Protein AF-A0A3L6E7X1-F1 (afdb_monomer)

Sequence (113 aa):
MSNLGKRKRYMTDEDVADFNGMKEAISDVATAVHESIHAEAAPGIYNVVINYHKFSREALMYALNHMMEHKATSLVFLDMTPDDRDLWLKTFLAKHYHILFDLSCLSFILFKN

Mean predicted aligned error: 15.44 Å

Organism: Zea mays (NCBI:txid4577)

Solvent-accessible surface area (backbone atoms only — not comparable to full-atom values): 6747 Å² total; per-residue (Å²): 135,82,80,81,72,83,72,80,76,76,77,48,75,66,57,50,50,53,52,49,53,51,50,50,54,51,50,51,50,52,48,52,51,56,46,59,73,65,70,64,71,65,85,62,52,66,64,63,51,70,67,48,82,91,54,57,71,67,60,40,50,53,55,48,52,52,31,63,77,35,55,71,58,36,50,54,51,71,73,42,54,76,66,54,43,50,52,46,50,52,55,51,40,59,68,58,43,57,55,44,59,53,49,51,50,50,51,59,58,63,73,73,113

Secondary structure (DSSP, 8-state):
------------HHHHHHHHHHHHHHHHHHHHHHHHHHH---TTHHHHHHT-TTS-HHHHHHHHHHHHH-HHHHHHHHHS-HHHHHHHHHHHHHHHHHHHHHHHHHHHHHT--

pLDDT: mean 74.99, std 15.64, range [36.91, 93.69]

Radius of gyration: 26.47 Å; Cα contacts (8 Å, |Δi|>4): 32; chains: 1; bounding box: 72×45×63 Å

Structure (mmCIF, N/CA/C/O backbone):
data_AF-A0A3L6E7X1-F1
#
_entry.id   AF-A0A3L6E7X1-F1
#
loop_
_atom_site.group_PDB
_atom_site.id
_atom_site.type_symbol
_atom_site.label_atom_id
_atom_site.label_alt_id
_atom_site.label_comp_id
_atom_site.label_asym_id
_atom_site.label_entity_id
_atom_site.label_seq_id
_atom_site.pdbx_PDB_ins_code
_atom_site.Cartn_x
_atom_site.Cartn_y
_atom_site.Cartn_z
_atom_site.occupancy
_atom_site.B_iso_or_equiv
_atom_site.auth_seq_id
_atom_site.auth_comp_id
_atom_site.auth_asym_id
_atom_site.auth_atom_id
_atom_site.pdbx_PDB_model_num
ATOM 1 N N . MET A 1 1 ? 56.336 -25.858 -20.401 1.00 36.91 1 MET A N 1
ATOM 2 C CA . MET A 1 1 ? 56.340 -24.451 -19.939 1.00 36.91 1 MET A CA 1
ATOM 3 C C . MET A 1 1 ? 55.577 -23.609 -20.953 1.00 36.91 1 MET A C 1
ATOM 5 O O . MET A 1 1 ? 56.147 -23.230 -21.966 1.00 36.91 1 MET A O 1
ATOM 9 N N . SER A 1 2 ? 54.276 -23.387 -20.756 1.00 53.31 2 SER A N 1
ATOM 10 C CA . SER A 1 2 ? 53.493 -22.504 -21.630 1.00 53.31 2 SER A CA 1
ATOM 11 C C . SER A 1 2 ? 53.723 -21.057 -21.203 1.00 53.31 2 SER A C 1
ATOM 13 O O . SER A 1 2 ? 53.301 -20.652 -20.121 1.00 53.31 2 SER A O 1
ATOM 15 N N . ASN A 1 3 ? 54.423 -20.294 -22.041 1.00 52.44 3 ASN A N 1
ATOM 16 C CA . ASN A 1 3 ? 54.568 -18.851 -21.892 1.00 52.44 3 ASN A CA 1
ATOM 17 C C . ASN A 1 3 ? 53.170 -18.215 -21.907 1.00 52.44 3 ASN A C 1
ATOM 19 O O . ASN A 1 3 ? 52.567 -18.074 -22.971 1.00 52.44 3 ASN A O 1
ATOM 23 N N . LEU A 1 4 ? 52.648 -17.817 -20.743 1.00 60.16 4 LEU A N 1
ATOM 24 C CA . LEU A 1 4 ? 51.510 -16.902 -20.673 1.00 60.16 4 LEU A CA 1
ATOM 25 C C . LEU A 1 4 ? 52.047 -15.506 -21.005 1.00 60.16 4 LEU A C 1
ATOM 27 O O . LEU A 1 4 ? 52.294 -14.674 -20.132 1.00 60.16 4 LEU A O 1
ATOM 31 N N . GLY A 1 5 ? 52.324 -15.284 -22.292 1.00 50.75 5 GLY A N 1
ATOM 32 C CA . GLY A 1 5 ? 52.687 -13.977 -22.807 1.00 50.75 5 GLY A CA 1
ATOM 33 C C . GLY A 1 5 ? 51.583 -13.003 -22.427 1.00 50.75 5 GLY A C 1
ATOM 34 O O . GLY A 1 5 ? 50.477 -13.075 -22.963 1.00 50.75 5 GLY A O 1
ATOM 35 N N . LYS A 1 6 ? 51.870 -12.104 -21.480 1.00 61.75 6 LYS A N 1
ATOM 36 C CA . LYS A 1 6 ? 51.031 -10.944 -21.181 1.00 61.75 6 LYS A CA 1
ATOM 37 C C . LYS A 1 6 ? 51.063 -10.041 -22.412 1.00 61.75 6 LYS A C 1
ATOM 39 O O . LYS A 1 6 ? 51.833 -9.087 -22.479 1.00 61.75 6 LYS A O 1
ATOM 44 N N . ARG A 1 7 ? 50.277 -10.384 -23.434 1.00 63.66 7 ARG A N 1
ATOM 45 C CA . ARG A 1 7 ? 50.060 -9.528 -24.596 1.00 63.66 7 ARG A CA 1
ATOM 46 C C . ARG A 1 7 ? 49.376 -8.277 -24.064 1.00 63.66 7 ARG A C 1
ATOM 48 O O . ARG A 1 7 ? 48.230 -8.344 -23.627 1.00 63.66 7 ARG A O 1
ATOM 55 N N . LYS A 1 8 ? 50.105 -7.160 -24.054 1.00 60.34 8 LYS A N 1
ATOM 56 C CA . LYS A 1 8 ? 49.563 -5.833 -23.766 1.00 60.34 8 LYS A CA 1
ATOM 57 C C . LYS A 1 8 ? 48.484 -5.577 -24.820 1.00 60.34 8 LYS A C 1
ATOM 59 O O . LYS A 1 8 ? 48.809 -5.294 -25.969 1.00 60.34 8 LYS A O 1
ATOM 64 N N . ARG A 1 9 ? 47.214 -5.808 -24.476 1.00 63.31 9 ARG A N 1
ATOM 65 C CA . ARG A 1 9 ? 46.089 -5.361 -25.300 1.00 63.31 9 ARG A CA 1
ATOM 66 C C . ARG A 1 9 ? 46.091 -3.847 -25.156 1.00 63.31 9 ARG A C 1
ATOM 68 O O . ARG A 1 9 ? 45.828 -3.340 -24.071 1.00 63.31 9 ARG A O 1
ATOM 75 N N . TYR A 1 10 ? 46.556 -3.158 -26.188 1.00 62.81 10 TYR A N 1
ATOM 76 C CA . TYR A 1 10 ? 46.436 -1.712 -26.259 1.00 62.81 10 TYR A CA 1
ATOM 77 C C . TYR A 1 10 ? 44.957 -1.457 -26.546 1.00 62.81 10 TYR A C 1
ATOM 79 O O . TYR A 1 10 ? 44.474 -1.923 -27.574 1.00 62.81 10 TYR A O 1
ATOM 87 N N . MET A 1 11 ? 44.230 -0.864 -25.598 1.00 62.25 11 MET A N 1
ATOM 88 C CA . MET A 1 11 ? 42.921 -0.303 -25.924 1.00 62.25 11 MET A CA 1
ATOM 89 C C . MET A 1 11 ? 43.176 0.869 -26.860 1.00 62.25 11 MET A C 1
ATOM 91 O O . MET A 1 11 ? 44.045 1.696 -26.581 1.00 62.25 11 MET A O 1
ATOM 95 N N . THR A 1 12 ? 42.499 0.859 -27.997 1.00 75.62 12 THR A N 1
ATOM 96 C CA . THR A 1 12 ? 42.500 1.981 -28.931 1.00 75.62 12 THR A CA 1
ATOM 97 C C . THR A 1 12 ? 41.628 3.106 -28.376 1.00 75.62 12 THR A C 1
ATOM 99 O O . THR A 1 12 ? 40.812 2.871 -27.483 1.00 75.62 12 THR A O 1
ATOM 102 N N . ASP A 1 13 ? 41.818 4.335 -28.851 1.00 76.31 13 ASP A N 1
ATOM 103 C CA . ASP A 1 13 ? 41.022 5.475 -28.379 1.00 76.31 13 ASP A CA 1
ATOM 104 C C . ASP A 1 13 ? 39.529 5.272 -28.701 1.00 76.31 13 ASP A C 1
ATOM 106 O O . ASP A 1 13 ? 38.664 5.693 -27.932 1.00 76.31 13 ASP A O 1
ATOM 110 N N . GLU A 1 14 ? 39.227 4.532 -29.773 1.00 75.75 14 GLU A N 1
ATOM 111 C CA . GLU A 1 14 ? 37.886 4.056 -30.111 1.00 75.75 14 GLU A CA 1
ATOM 112 C C . GLU A 1 14 ? 37.327 3.091 -29.050 1.00 75.75 14 GLU A C 1
ATOM 114 O O . GLU A 1 14 ? 36.210 3.290 -28.576 1.00 75.75 14 GLU A O 1
ATOM 119 N N . ASP A 1 15 ? 38.116 2.107 -28.592 1.00 75.25 15 ASP A N 1
ATOM 120 C CA . ASP A 1 15 ? 37.697 1.183 -27.522 1.00 75.25 15 ASP A CA 1
ATOM 121 C C . ASP A 1 15 ? 37.408 1.929 -26.204 1.00 75.25 15 ASP A C 1
ATOM 123 O O . ASP A 1 15 ? 36.532 1.537 -25.427 1.00 75.25 15 ASP A O 1
ATOM 127 N N . VAL A 1 16 ? 38.156 3.005 -25.930 1.00 78.19 16 VAL A N 1
ATOM 128 C CA . VAL A 1 16 ? 37.956 3.859 -24.749 1.00 78.19 16 VAL A CA 1
ATOM 129 C C . VAL A 1 16 ? 36.679 4.687 -24.889 1.00 78.19 16 VAL A C 1
ATOM 131 O O . VAL A 1 16 ? 35.929 4.807 -23.917 1.00 78.19 16 VAL A O 1
ATOM 134 N N . ALA A 1 17 ? 36.407 5.230 -26.078 1.00 79.31 17 ALA A N 1
ATOM 135 C CA . ALA A 1 17 ? 35.191 5.986 -26.360 1.00 79.31 17 ALA A CA 1
ATOM 136 C C . ALA A 1 17 ? 33.934 5.111 -26.234 1.00 79.31 17 ALA A C 1
ATOM 138 O O . ALA A 1 17 ? 32.977 5.515 -25.571 1.00 79.31 17 ALA A O 1
ATOM 139 N N . ASP A 1 18 ? 33.968 3.891 -26.773 1.00 78.25 18 ASP A N 1
ATOM 140 C CA . ASP A 1 18 ? 32.870 2.924 -26.677 1.00 78.25 18 ASP A CA 1
ATOM 141 C C . ASP A 1 18 ? 32.618 2.499 -25.226 1.00 78.25 18 ASP A C 1
ATOM 143 O O . ASP A 1 18 ? 31.475 2.465 -24.756 1.00 78.25 18 ASP A O 1
ATOM 147 N N . PHE A 1 19 ? 33.687 2.226 -24.471 1.00 81.38 19 PHE A N 1
ATOM 148 C CA . PHE A 1 19 ? 33.572 1.874 -23.058 1.00 81.38 19 PHE A CA 1
ATOM 149 C C . PHE A 1 19 ? 33.008 3.028 -22.223 1.00 81.38 19 PHE A C 1
ATOM 151 O O . PHE A 1 19 ? 32.196 2.804 -21.321 1.00 81.38 19 PHE A O 1
ATOM 158 N N . ASN A 1 20 ? 33.400 4.266 -22.531 1.00 82.31 20 ASN A N 1
ATOM 159 C CA . ASN A 1 20 ? 32.873 5.437 -21.846 1.00 82.31 20 ASN A CA 1
ATOM 160 C C . ASN A 1 20 ? 31.402 5.683 -22.210 1.00 82.31 20 ASN A C 1
ATOM 162 O O . ASN A 1 20 ? 30.597 5.905 -21.314 1.00 82.31 20 ASN A O 1
ATOM 166 N N . GLY A 1 21 ? 31.021 5.538 -23.483 1.00 85.12 21 GLY A N 1
ATOM 167 C CA . GLY A 1 21 ? 29.622 5.612 -23.916 1.00 85.12 21 GLY A CA 1
ATOM 168 C C . GLY A 1 21 ? 28.734 4.566 -23.234 1.00 85.12 21 GLY A C 1
ATOM 169 O O . GLY A 1 21 ? 27.640 4.884 -22.772 1.00 85.12 21 GLY A O 1
ATOM 170 N N . MET A 1 22 ? 29.229 3.334 -23.076 1.00 86.56 22 MET A N 1
ATOM 171 C CA . MET A 1 22 ? 28.530 2.287 -22.324 1.00 86.56 22 MET A CA 1
ATOM 172 C C . MET A 1 22 ? 28.398 2.632 -20.835 1.00 86.56 22 MET A C 1
ATOM 174 O O . MET A 1 22 ? 27.353 2.382 -20.235 1.00 86.56 22 MET A O 1
ATOM 178 N N . LYS A 1 23 ? 29.443 3.201 -20.226 1.00 86.81 23 LYS A N 1
ATOM 179 C CA . LYS A 1 23 ? 29.418 3.623 -18.822 1.00 86.81 23 LYS A CA 1
ATOM 180 C C . LYS A 1 23 ? 28.382 4.724 -18.583 1.00 86.81 23 LYS A C 1
ATOM 182 O O . LYS A 1 23 ? 27.634 4.620 -17.614 1.00 86.81 23 LYS A O 1
ATOM 187 N N . GLU A 1 24 ? 28.318 5.724 -19.461 1.00 89.31 24 GLU A N 1
ATOM 188 C CA . GLU A 1 24 ? 27.300 6.779 -19.386 1.00 89.31 24 GLU A CA 1
ATOM 189 C C . GLU A 1 24 ? 25.8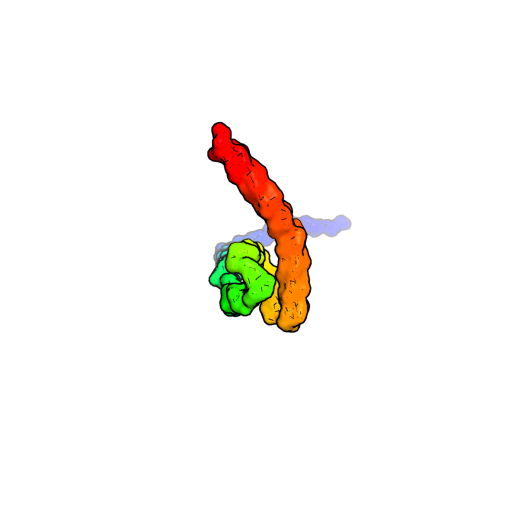93 6.189 -19.548 1.00 89.31 24 GLU A C 1
ATOM 191 O O . GLU A 1 24 ? 25.040 6.413 -18.698 1.00 89.31 24 GLU A O 1
ATOM 196 N N . ALA A 1 25 ? 25.677 5.305 -20.530 1.00 86.75 25 ALA A N 1
ATOM 197 C CA . ALA A 1 25 ? 24.382 4.646 -20.716 1.00 86.75 25 ALA A CA 1
ATOM 198 C C . ALA A 1 25 ? 23.937 3.827 -19.486 1.00 86.75 25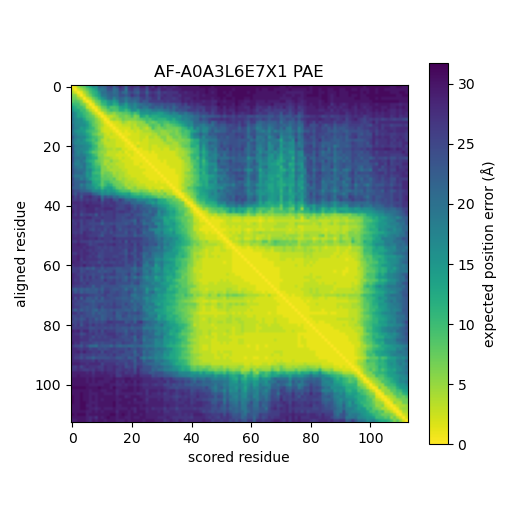 ALA A C 1
ATOM 200 O O . ALA A 1 25 ? 22.765 3.842 -19.114 1.00 86.75 25 ALA A O 1
ATOM 201 N N . ILE A 1 26 ? 24.860 3.120 -18.822 1.00 86.31 26 ILE A N 1
ATOM 202 C CA . ILE A 1 26 ? 24.561 2.386 -17.580 1.00 86.31 26 ILE A CA 1
ATOM 203 C C . ILE A 1 26 ? 24.254 3.354 -16.429 1.00 86.31 26 ILE A C 1
ATOM 205 O O . ILE A 1 26 ? 23.363 3.075 -15.626 1.00 86.31 26 ILE A O 1
ATOM 209 N N . SER A 1 27 ? 24.964 4.481 -16.343 1.00 88.69 27 SER A N 1
ATOM 210 C CA . SER A 1 27 ? 24.715 5.530 -15.347 1.00 88.69 27 SER A CA 1
ATOM 211 C C . SER A 1 27 ? 23.335 6.167 -15.530 1.00 88.69 27 SER A C 1
ATOM 213 O O . SER A 1 27 ? 22.595 6.329 -14.557 1.00 88.69 27 SER A O 1
ATOM 215 N N . ASP A 1 28 ? 22.946 6.444 -16.773 1.00 89.00 28 ASP A N 1
ATOM 216 C CA . ASP A 1 28 ? 21.631 6.981 -17.121 1.00 89.00 28 ASP A CA 1
ATOM 217 C C . ASP A 1 28 ? 20.520 5.984 -16.786 1.00 89.00 28 ASP A C 1
ATOM 219 O O . ASP A 1 28 ? 19.511 6.358 -16.195 1.00 89.00 28 ASP A O 1
ATOM 223 N N . VAL A 1 29 ? 20.721 4.693 -17.071 1.00 84.50 29 VAL A N 1
ATOM 224 C CA . VAL A 1 29 ? 19.773 3.638 -16.681 1.00 84.50 29 VAL A CA 1
ATOM 225 C C . VAL A 1 29 ? 19.676 3.513 -15.161 1.00 84.50 29 VAL A C 1
ATOM 227 O O . VAL A 1 29 ? 18.573 3.402 -14.634 1.00 84.50 29 VAL A O 1
ATOM 230 N N . ALA A 1 30 ? 20.793 3.551 -14.431 1.00 80.12 30 ALA A N 1
ATOM 231 C CA . ALA A 1 30 ? 20.780 3.503 -12.969 1.00 80.12 30 ALA A CA 1
ATOM 232 C C . ALA A 1 30 ? 20.045 4.713 -12.369 1.00 80.12 30 ALA A C 1
ATOM 234 O O . ALA A 1 30 ? 19.268 4.556 -11.425 1.00 80.12 30 ALA A O 1
ATOM 235 N N . THR A 1 31 ? 20.243 5.895 -12.956 1.00 77.56 31 THR A N 1
ATOM 236 C CA . THR A 1 31 ? 19.553 7.133 -12.578 1.00 77.56 31 THR A CA 1
ATOM 237 C C . THR A 1 31 ? 18.061 7.034 -12.883 1.00 77.56 31 THR A C 1
ATOM 239 O O . THR A 1 31 ? 17.251 7.234 -11.986 1.00 77.56 31 THR A O 1
ATOM 242 N N . ALA A 1 32 ? 17.683 6.607 -14.089 1.00 70.88 32 ALA A N 1
ATOM 243 C CA . ALA A 1 32 ? 16.290 6.423 -14.488 1.00 70.88 32 ALA A CA 1
ATOM 244 C C . ALA A 1 32 ? 15.568 5.360 -13.641 1.00 70.88 32 ALA A C 1
ATOM 246 O O . ALA A 1 32 ? 14.413 5.545 -13.263 1.00 70.88 32 ALA A O 1
ATOM 247 N N . VAL A 1 33 ? 16.240 4.259 -13.283 1.00 74.69 33 VAL A N 1
ATOM 248 C CA . VAL A 1 33 ? 15.698 3.254 -12.356 1.00 74.69 33 VAL A CA 1
ATOM 249 C C . VAL A 1 33 ? 15.505 3.867 -10.971 1.00 74.69 33 VAL A C 1
ATOM 251 O O . VAL A 1 33 ? 14.428 3.731 -10.393 1.00 74.69 33 VAL A O 1
ATOM 254 N N . HIS A 1 34 ? 16.499 4.586 -10.450 1.00 70.25 34 HIS A N 1
ATOM 255 C CA . HIS A 1 34 ? 16.394 5.260 -9.157 1.00 70.25 34 HIS A CA 1
ATOM 256 C C . HIS A 1 34 ? 15.26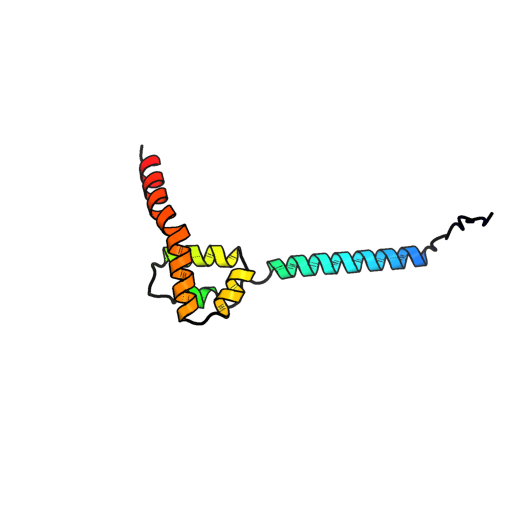1 6.303 -9.131 1.00 70.25 34 HIS A C 1
ATOM 258 O O . HIS A 1 34 ? 14.480 6.353 -8.179 1.00 70.25 34 HIS A O 1
ATOM 264 N N . GLU A 1 35 ? 15.111 7.089 -10.195 1.00 61.28 35 GLU A N 1
ATOM 265 C CA . GLU A 1 35 ? 14.022 8.053 -10.364 1.00 61.28 35 GLU A CA 1
ATOM 266 C C . GLU A 1 35 ? 12.659 7.364 -10.499 1.00 61.28 35 GLU A C 1
ATOM 268 O O . GLU A 1 35 ? 11.698 7.797 -9.866 1.00 61.28 35 GLU A O 1
ATOM 273 N N . SER A 1 36 ? 12.566 6.241 -11.221 1.00 59.03 36 SER A N 1
ATOM 274 C CA . SER A 1 36 ? 11.322 5.462 -11.344 1.00 59.03 36 SER A CA 1
ATOM 275 C C . SER A 1 36 ? 10.853 4.880 -10.006 1.00 59.03 36 SER A C 1
ATOM 277 O O . SER A 1 36 ? 9.655 4.841 -9.724 1.00 59.03 36 SER A O 1
ATOM 279 N N . ILE A 1 37 ? 11.791 4.514 -9.123 1.00 58.34 37 ILE A N 1
ATOM 280 C CA . ILE A 1 37 ? 11.486 4.090 -7.752 1.00 58.34 37 ILE A CA 1
ATOM 281 C C . ILE A 1 37 ? 10.917 5.265 -6.945 1.00 58.34 37 ILE A C 1
ATOM 283 O O . ILE A 1 37 ? 10.091 5.044 -6.061 1.00 58.34 37 ILE A O 1
ATOM 287 N N . HIS A 1 38 ? 11.275 6.513 -7.261 1.00 55.47 38 HIS A N 1
ATOM 288 C CA . HIS A 1 38 ? 10.794 7.713 -6.571 1.00 55.47 38 HIS A CA 1
ATOM 289 C C . HIS A 1 38 ? 9.491 8.290 -7.160 1.00 55.47 38 HIS A C 1
ATOM 291 O O . HIS A 1 38 ? 8.663 8.782 -6.394 1.00 55.47 38 HIS A O 1
ATOM 297 N N . ALA A 1 39 ? 9.246 8.154 -8.466 1.00 52.31 39 ALA A N 1
ATOM 298 C CA . ALA A 1 39 ? 8.339 9.042 -9.201 1.00 52.31 39 ALA A CA 1
ATOM 299 C C . ALA A 1 39 ? 6.823 8.851 -9.005 1.00 52.31 39 ALA A C 1
ATOM 301 O O . ALA A 1 39 ? 6.103 9.836 -9.121 1.00 52.31 39 ALA A O 1
ATOM 302 N N . GLU A 1 40 ? 6.297 7.676 -8.652 1.00 55.25 40 GLU A N 1
ATOM 303 C CA . GLU A 1 40 ? 4.845 7.559 -8.420 1.00 55.25 40 GLU A CA 1
ATOM 304 C C . GLU A 1 40 ? 4.526 6.932 -7.064 1.00 55.25 40 GLU A C 1
ATOM 306 O O . GLU A 1 40 ? 4.943 5.817 -6.745 1.00 55.25 40 GLU A O 1
ATOM 311 N N . ALA A 1 41 ? 3.801 7.680 -6.230 1.00 60.12 41 ALA A N 1
ATOM 312 C CA . ALA A 1 41 ? 2.912 7.076 -5.248 1.00 60.12 41 ALA A CA 1
ATOM 313 C C . ALA A 1 41 ? 1.859 6.278 -6.028 1.00 60.12 41 ALA A C 1
ATOM 315 O O . ALA A 1 41 ? 1.368 6.779 -7.037 1.00 60.12 41 ALA A O 1
ATOM 316 N N . ALA A 1 42 ? 1.527 5.060 -5.586 1.00 65.31 42 ALA A N 1
ATOM 317 C CA . ALA A 1 42 ? 0.586 4.195 -6.294 1.00 65.31 42 ALA A CA 1
ATOM 318 C C . ALA A 1 42 ? -0.716 4.967 -6.621 1.00 65.31 42 ALA A C 1
ATOM 320 O O . ALA A 1 42 ? -1.430 5.367 -5.688 1.00 65.31 42 ALA A O 1
ATOM 321 N N . PRO A 1 43 ? -1.016 5.235 -7.908 1.00 67.62 43 PRO A N 1
ATOM 322 C CA . PRO A 1 43 ? -2.155 6.058 -8.288 1.00 67.62 43 PRO A CA 1
ATOM 323 C C . PRO A 1 43 ? -3.446 5.509 -7.671 1.00 67.62 43 PRO A C 1
ATOM 325 O O . PRO A 1 43 ? -3.740 4.321 -7.764 1.00 67.62 43 PRO A O 1
ATOM 328 N N . GLY A 1 44 ? -4.214 6.366 -6.996 1.00 77.00 44 GLY A N 1
ATOM 329 C CA . GLY A 1 44 ? -5.488 5.982 -6.376 1.00 77.00 44 GLY A CA 1
ATOM 3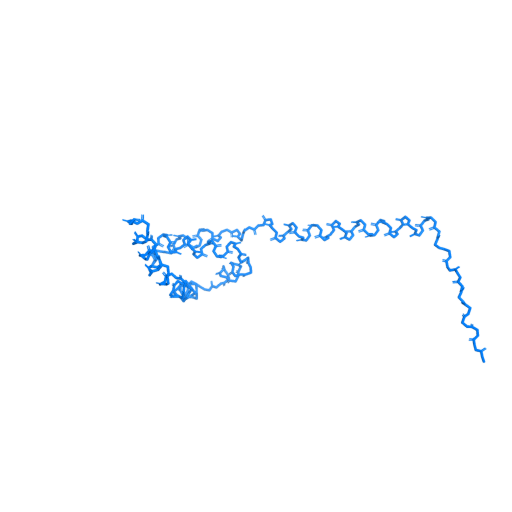30 C C . GLY A 1 44 ? -5.412 5.456 -4.937 1.00 77.00 44 GLY A C 1
ATOM 331 O O . GLY A 1 44 ? -6.466 5.347 -4.307 1.00 77.00 44 GLY A O 1
ATOM 332 N N . ILE A 1 45 ? -4.220 5.230 -4.359 1.00 84.06 45 ILE A N 1
ATOM 333 C CA . ILE A 1 45 ? -4.092 4.754 -2.965 1.00 84.06 45 ILE A CA 1
ATOM 334 C C . ILE A 1 45 ? -4.774 5.685 -1.957 1.00 84.06 45 ILE A C 1
ATOM 336 O O . ILE A 1 45 ? -5.453 5.220 -1.044 1.00 84.06 45 ILE A O 1
ATOM 340 N N . TYR A 1 46 ? -4.681 7.002 -2.169 1.00 85.50 46 TYR A N 1
ATOM 341 C CA . TYR A 1 46 ? -5.341 8.002 -1.327 1.00 85.50 46 TYR A CA 1
ATOM 342 C C . TYR A 1 46 ? -6.854 7.770 -1.245 1.00 85.50 46 TYR A C 1
ATOM 344 O O . TYR A 1 46 ? -7.398 7.636 -0.150 1.00 85.50 46 TYR A O 1
ATOM 352 N N . ASN A 1 47 ? -7.526 7.672 -2.398 1.00 85.19 47 ASN A N 1
ATOM 353 C CA . ASN A 1 47 ? -8.976 7.487 -2.456 1.00 85.19 47 ASN A CA 1
ATOM 354 C C . ASN A 1 47 ? -9.396 6.139 -1.869 1.00 85.19 47 ASN A C 1
ATOM 356 O O . ASN A 1 47 ? -10.426 6.062 -1.205 1.00 85.19 47 ASN A O 1
ATOM 360 N N . VAL A 1 48 ? -8.617 5.078 -2.096 1.00 85.56 48 VAL A N 1
ATOM 361 C CA . VAL A 1 48 ? -8.937 3.761 -1.535 1.00 85.56 48 VAL A CA 1
ATOM 362 C C . VAL A 1 48 ? -8.860 3.795 -0.013 1.00 85.56 48 VAL A C 1
ATOM 364 O O . VAL A 1 48 ? -9.774 3.299 0.632 1.00 85.56 48 VAL A O 1
ATOM 367 N N . VAL A 1 49 ? -7.826 4.410 0.565 1.00 85.19 49 VAL A N 1
ATOM 368 C CA . VAL A 1 49 ? -7.622 4.437 2.021 1.00 85.19 49 VAL A CA 1
ATOM 369 C C . VAL A 1 49 ? -8.590 5.398 2.717 1.00 85.19 49 VAL A C 1
ATOM 371 O O . VAL A 1 49 ? -9.192 5.028 3.722 1.00 85.19 49 VAL A O 1
ATOM 374 N N . ILE A 1 50 ? -8.793 6.613 2.196 1.00 84.69 50 ILE A N 1
ATOM 375 C CA . ILE A 1 50 ? -9.591 7.644 2.883 1.00 84.69 50 ILE A CA 1
ATOM 376 C C . ILE A 1 50 ? -11.096 7.337 2.920 1.00 84.69 50 ILE A C 1
ATOM 378 O O . ILE A 1 50 ? -11.799 7.826 3.801 1.00 84.69 50 ILE A O 1
ATOM 382 N N . ASN A 1 51 ? -11.590 6.512 1.993 1.00 84.88 51 ASN A N 1
ATOM 383 C CA . ASN A 1 51 ? -13.002 6.132 1.912 1.00 84.88 51 ASN A CA 1
ATOM 384 C C . ASN A 1 51 ? -13.390 4.991 2.878 1.00 84.88 51 ASN A C 1
ATOM 386 O O . ASN A 1 51 ? -14.546 4.568 2.904 1.00 84.88 51 ASN A O 1
ATOM 390 N N . TYR A 1 52 ? -12.464 4.488 3.705 1.00 83.75 52 TYR A N 1
ATOM 391 C CA . TYR A 1 52 ? -12.788 3.500 4.739 1.00 83.75 52 TYR A CA 1
ATOM 392 C C . TYR A 1 52 ? -13.462 4.151 5.954 1.00 83.75 52 TYR A C 1
ATOM 394 O O . TYR A 1 52 ? -12.816 4.538 6.919 1.00 83.75 52 TYR A O 1
ATOM 402 N N . HIS A 1 53 ? -14.794 4.179 5.976 1.00 80.19 53 HIS A N 1
ATOM 403 C CA . HIS A 1 53 ? -15.576 4.775 7.075 1.00 80.19 53 HIS A CA 1
ATOM 404 C C . HIS A 1 53 ? -15.489 4.045 8.430 1.00 80.19 53 HIS A C 1
ATOM 406 O O . HIS A 1 53 ? -16.035 4.519 9.423 1.00 80.19 53 HIS A O 1
ATOM 412 N N . LYS A 1 54 ? -14.834 2.880 8.487 1.00 82.00 54 LYS A N 1
ATOM 413 C CA . LYS A 1 54 ? -14.714 2.055 9.701 1.00 82.00 54 LYS A CA 1
ATOM 414 C C . LYS A 1 54 ? -13.632 2.542 10.676 1.00 82.00 54 LYS A C 1
ATOM 416 O O . LYS A 1 54 ? -13.564 2.035 11.792 1.00 82.00 54 LYS A O 1
ATOM 421 N N . PHE A 1 55 ? -12.796 3.497 10.268 1.00 83.81 55 PHE A N 1
ATOM 422 C CA . PHE A 1 55 ? -11.693 4.030 11.069 1.00 83.81 55 PHE A CA 1
ATOM 423 C C . PHE A 1 55 ? -11.733 5.557 11.124 1.00 83.81 55 PHE A C 1
ATOM 425 O O . PHE A 1 55 ? -12.330 6.204 10.264 1.00 83.81 55 PHE A O 1
ATOM 432 N N . SER A 1 56 ? -11.079 6.141 12.133 1.00 86.81 56 SER A N 1
ATOM 433 C CA . SER A 1 56 ? -10.907 7.593 12.206 1.00 86.81 56 SER A CA 1
ATOM 434 C C . SER A 1 56 ? -10.013 8.098 11.075 1.00 86.81 56 SER A C 1
ATOM 436 O O . SER A 1 56 ? -9.139 7.386 10.570 1.00 86.81 56 SER A O 1
ATOM 438 N N . ARG A 1 57 ? -10.198 9.364 10.692 1.00 85.12 57 ARG A N 1
ATOM 439 C CA . ARG A 1 57 ? -9.428 9.981 9.608 1.00 85.12 57 ARG A CA 1
ATOM 440 C C . ARG A 1 57 ? -7.933 10.027 9.931 1.00 85.12 57 ARG A C 1
ATOM 442 O O . ARG A 1 57 ? -7.113 9.842 9.039 1.00 85.12 57 ARG A O 1
ATOM 449 N N . GLU A 1 58 ? -7.579 10.231 11.195 1.00 85.12 58 GLU A N 1
ATOM 450 C CA . GLU A 1 58 ? -6.204 10.252 11.696 1.00 85.12 58 GLU A CA 1
ATOM 451 C C . GLU A 1 58 ? -5.526 8.887 11.542 1.00 85.12 58 GLU A C 1
ATOM 453 O O . GLU A 1 58 ? -4.388 8.810 11.079 1.00 85.12 58 GLU A O 1
ATOM 458 N N . ALA A 1 59 ? -6.231 7.804 11.877 1.00 86.06 59 ALA A N 1
ATOM 459 C CA . ALA A 1 59 ? -5.717 6.447 11.726 1.00 86.06 59 ALA A CA 1
ATOM 460 C C . ALA A 1 59 ? -5.498 6.095 10.245 1.00 86.06 59 ALA A C 1
ATOM 462 O O . ALA A 1 59 ? -4.458 5.548 9.875 1.00 86.06 59 ALA A O 1
ATOM 463 N N . LEU A 1 60 ? -6.435 6.484 9.376 1.00 90.00 60 LEU A N 1
ATOM 464 C CA . LEU A 1 60 ? -6.306 6.297 7.929 1.00 90.00 60 LEU A CA 1
ATOM 465 C C . LEU A 1 60 ? -5.133 7.091 7.344 1.00 90.00 60 LEU A C 1
ATOM 467 O O . LEU A 1 60 ? -4.396 6.557 6.519 1.00 90.00 60 LEU A O 1
ATOM 471 N N . MET A 1 61 ? -4.915 8.332 7.790 1.00 88.75 61 MET A N 1
ATOM 472 C CA . MET A 1 61 ? -3.761 9.133 7.361 1.00 88.75 61 MET A CA 1
ATOM 473 C C . MET A 1 61 ? -2.433 8.516 7.804 1.00 88.75 61 MET A C 1
ATOM 475 O O . MET A 1 61 ? -1.472 8.528 7.039 1.00 88.75 61 MET A O 1
ATOM 479 N N . TYR A 1 62 ? -2.380 7.929 9.001 1.00 87.50 62 TYR A N 1
ATOM 480 C CA . TYR A 1 62 ? -1.190 7.225 9.473 1.00 87.50 62 TYR A CA 1
ATOM 481 C C . TYR A 1 62 ? -0.869 5.994 8.608 1.00 87.50 62 TYR A C 1
ATOM 483 O O . TYR A 1 62 ? 0.267 5.815 8.169 1.00 87.50 62 TYR A O 1
ATOM 491 N N . ALA A 1 63 ? -1.881 5.179 8.294 1.00 89.94 63 ALA A N 1
ATOM 492 C CA . ALA A 1 63 ? -1.728 4.043 7.385 1.00 89.94 63 ALA A CA 1
ATOM 493 C C . ALA A 1 63 ? -1.335 4.480 5.964 1.00 89.94 63 ALA A C 1
ATOM 495 O O . ALA A 1 63 ? -0.490 3.846 5.332 1.00 89.94 63 ALA A O 1
ATOM 496 N N . LEU A 1 64 ? -1.908 5.583 5.475 1.00 89.06 64 LEU A N 1
ATOM 497 C CA . LEU A 1 64 ? -1.566 6.158 4.179 1.00 89.06 64 LEU A CA 1
ATOM 498 C C . LEU A 1 64 ? -0.101 6.610 4.123 1.00 89.06 64 LEU A C 1
ATOM 500 O O . LEU A 1 64 ? 0.580 6.291 3.153 1.00 89.06 64 LEU A O 1
ATOM 504 N N . ASN A 1 65 ? 0.392 7.305 5.152 1.00 87.00 65 ASN A N 1
ATOM 505 C CA . ASN A 1 65 ? 1.790 7.737 5.216 1.00 87.00 65 ASN A CA 1
ATOM 506 C C . ASN A 1 65 ? 2.745 6.536 5.154 1.00 87.00 65 ASN A C 1
ATOM 508 O O . ASN A 1 65 ? 3.669 6.520 4.346 1.00 87.00 65 ASN A O 1
ATOM 512 N N . HIS A 1 66 ? 2.450 5.479 5.919 1.00 87.62 66 HIS A N 1
ATOM 513 C CA . HIS A 1 66 ? 3.205 4.228 5.852 1.00 87.62 66 HIS A CA 1
ATOM 514 C C . HIS A 1 66 ? 3.199 3.621 4.437 1.00 87.62 66 HIS A C 1
ATOM 516 O O . HIS A 1 66 ? 4.229 3.199 3.923 1.00 87.62 66 HIS A O 1
ATOM 522 N N . MET A 1 67 ? 2.050 3.603 3.762 1.00 87.25 67 MET A N 1
ATOM 523 C CA . MET A 1 67 ? 1.934 3.089 2.393 1.00 87.25 67 MET A CA 1
ATOM 524 C C . MET A 1 67 ? 2.670 3.943 1.346 1.00 87.25 67 MET A C 1
ATOM 526 O O . MET A 1 67 ? 3.141 3.401 0.343 1.00 87.25 67 MET A O 1
ATOM 530 N N . MET A 1 68 ? 2.795 5.254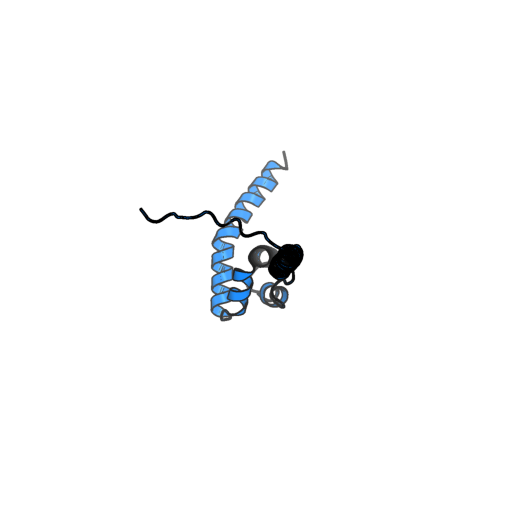 1.568 1.00 82.88 68 MET A N 1
ATOM 531 C CA . MET A 1 68 ? 3.595 6.146 0.721 1.00 82.88 68 MET A CA 1
ATOM 532 C C . MET A 1 68 ? 5.101 5.913 0.901 1.00 82.88 68 MET A C 1
ATOM 534 O O . MET A 1 68 ? 5.837 5.934 -0.084 1.00 82.88 68 MET A O 1
ATOM 538 N N . GLU A 1 69 ? 5.549 5.624 2.126 1.00 84.12 69 GLU A N 1
ATOM 539 C CA . GLU A 1 69 ? 6.940 5.253 2.433 1.00 84.12 69 GLU A CA 1
ATOM 540 C C . GLU A 1 69 ? 7.291 3.841 1.928 1.00 84.12 69 GLU A C 1
ATOM 542 O O . GLU A 1 69 ? 8.425 3.574 1.528 1.00 84.12 69 GLU A O 1
ATOM 547 N N . HIS A 1 70 ? 6.308 2.935 1.886 1.00 85.62 70 HIS A N 1
ATOM 548 C CA . HIS A 1 70 ? 6.479 1.543 1.474 1.00 85.62 70 HIS A CA 1
ATOM 549 C C . HIS A 1 70 ? 5.663 1.211 0.217 1.00 85.62 70 HIS A C 1
ATOM 551 O O . HIS A 1 70 ? 4.612 0.570 0.274 1.00 85.62 70 HIS A O 1
ATOM 557 N N . LYS A 1 71 ? 6.190 1.594 -0.953 1.00 80.31 71 LYS A N 1
ATOM 558 C CA . LYS A 1 71 ? 5.511 1.439 -2.255 1.00 80.31 71 LYS A CA 1
ATOM 559 C C . LYS A 1 71 ? 5.065 0.010 -2.585 1.00 80.31 71 LYS A C 1
ATOM 561 O O . LYS A 1 71 ? 3.975 -0.187 -3.105 1.00 80.31 71 LYS A O 1
ATOM 566 N N . ALA A 1 72 ? 5.863 -1.004 -2.252 1.00 84.44 72 ALA A N 1
ATOM 567 C CA . ALA A 1 72 ? 5.458 -2.396 -2.467 1.00 84.44 72 ALA A CA 1
ATOM 568 C C . ALA A 1 72 ? 4.194 -2.752 -1.661 1.00 84.44 72 ALA A C 1
ATOM 570 O O . ALA A 1 72 ? 3.294 -3.411 -2.173 1.00 84.44 72 ALA A O 1
ATOM 571 N N . THR A 1 73 ? 4.094 -2.257 -0.424 1.00 86.38 73 THR A N 1
ATOM 572 C CA . THR A 1 73 ? 2.923 -2.450 0.437 1.00 86.38 73 THR A CA 1
ATOM 573 C C . THR A 1 73 ? 1.684 -1.786 -0.153 1.00 86.38 73 THR A C 1
ATOM 575 O O . THR A 1 73 ? 0.617 -2.393 -0.135 1.00 86.38 73 THR A O 1
ATOM 578 N N . SER A 1 74 ? 1.807 -0.572 -0.705 1.00 86.31 74 SER A N 1
ATOM 579 C CA . SER A 1 74 ? 0.662 0.117 -1.315 1.00 86.31 74 SER A CA 1
ATOM 580 C C . SER A 1 74 ? 0.151 -0.579 -2.574 1.00 86.31 74 SER A C 1
ATOM 582 O O . SER A 1 74 ? -1.061 -0.695 -2.734 1.00 86.31 74 SER A O 1
ATOM 584 N N . LEU A 1 75 ? 1.040 -1.108 -3.419 1.00 87.31 75 LEU A N 1
ATOM 585 C CA . LEU A 1 75 ? 0.644 -1.900 -4.589 1.00 87.31 75 LEU A CA 1
ATOM 586 C C . LEU A 1 75 ? -0.099 -3.177 -4.181 1.00 87.31 75 LEU A C 1
ATOM 588 O O . LEU A 1 75 ? -1.213 -3.410 -4.640 1.00 87.31 75 LEU A O 1
ATOM 592 N N . VAL A 1 76 ? 0.460 -3.957 -3.249 1.00 89.06 76 VAL A N 1
ATOM 593 C CA . VAL A 1 76 ? -0.194 -5.185 -2.764 1.00 89.06 76 VAL A CA 1
ATOM 594 C C . VAL A 1 76 ? -1.543 -4.863 -2.113 1.00 89.06 76 VAL A C 1
ATOM 596 O O . VAL A 1 76 ? -2.517 -5.573 -2.337 1.00 89.06 76 VAL A O 1
ATOM 599 N N . PHE A 1 77 ? -1.636 -3.773 -1.347 1.00 90.06 77 PHE A N 1
ATOM 600 C CA . PHE A 1 77 ? -2.892 -3.331 -0.739 1.00 90.06 77 PHE A CA 1
ATOM 601 C C . PHE A 1 77 ? -3.965 -2.977 -1.783 1.00 90.06 77 PHE A C 1
ATOM 603 O O . PHE A 1 77 ? -5.141 -3.285 -1.584 1.00 90.06 77 PHE A O 1
ATOM 610 N N . LEU A 1 78 ? -3.587 -2.361 -2.908 1.00 88.62 78 LEU A N 1
ATOM 611 C CA . LEU A 1 78 ? -4.518 -2.064 -4.002 1.00 88.62 78 LEU A CA 1
ATOM 612 C C . LEU A 1 78 ? -5.036 -3.321 -4.704 1.00 88.62 78 LEU A C 1
ATOM 614 O O . LEU A 1 78 ? -6.185 -3.308 -5.146 1.00 88.62 78 LEU A O 1
ATOM 618 N N . ASP A 1 79 ? -4.250 -4.395 -4.746 1.00 89.69 79 ASP A N 1
ATOM 619 C CA . ASP A 1 79 ? -4.644 -5.673 -5.352 1.00 89.69 79 ASP A CA 1
ATOM 620 C C . ASP A 1 79 ? -5.480 -6.563 -4.412 1.00 89.69 79 ASP A C 1
ATOM 622 O O . ASP A 1 79 ? -6.172 -7.474 -4.866 1.00 89.69 79 ASP A O 1
ATOM 626 N N . MET A 1 80 ? -5.468 -6.298 -3.100 1.00 91.06 80 MET A N 1
ATOM 627 C CA . MET A 1 80 ? -6.258 -7.046 -2.113 1.00 91.06 80 MET A CA 1
ATOM 628 C C . MET A 1 80 ? -7.770 -6.906 -2.332 1.00 91.06 80 MET A C 1
ATOM 630 O O . MET A 1 80 ? -8.258 -5.878 -2.813 1.00 91.06 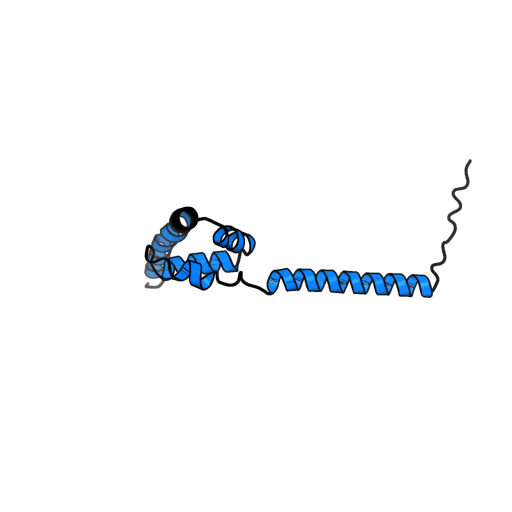80 MET A O 1
ATOM 634 N N . THR A 1 81 ? -8.535 -7.907 -1.890 1.00 93.00 81 THR A N 1
ATOM 635 C CA . THR A 1 81 ? -9.999 -7.802 -1.816 1.00 93.00 81 THR A CA 1
ATOM 636 C C . THR A 1 81 ? -10.420 -6.754 -0.771 1.00 93.00 81 THR A C 1
ATOM 638 O O . THR A 1 81 ? -9.643 -6.437 0.135 1.00 93.00 81 THR A O 1
ATOM 641 N N . PRO A 1 82 ? -11.644 -6.197 -0.838 1.00 89.44 82 PRO A N 1
ATOM 642 C CA . PRO A 1 82 ? -12.119 -5.247 0.171 1.00 89.44 82 PRO A CA 1
ATOM 643 C C . PRO A 1 82 ? -12.061 -5.779 1.613 1.00 89.44 82 PRO A C 1
ATOM 645 O O . PRO A 1 82 ? -11.778 -5.001 2.529 1.00 89.44 82 PRO A O 1
ATOM 648 N N . ASP A 1 83 ? -12.294 -7.083 1.801 1.00 90.06 83 ASP A N 1
ATOM 649 C CA . ASP A 1 83 ? -12.245 -7.757 3.104 1.00 90.06 83 ASP A CA 1
ATOM 650 C C . ASP A 1 83 ? -10.805 -7.907 3.611 1.00 90.06 83 ASP A C 1
ATOM 652 O O . ASP A 1 83 ? -10.522 -7.613 4.774 1.00 90.06 83 ASP A O 1
ATOM 656 N N . ASP A 1 84 ? -9.868 -8.269 2.731 1.00 93.12 84 ASP A N 1
ATOM 657 C CA . ASP A 1 84 ? -8.446 -8.356 3.078 1.00 93.12 84 ASP A CA 1
ATOM 658 C C . ASP A 1 84 ? -7.859 -6.980 3.404 1.00 93.12 84 ASP A C 1
ATOM 660 O O . ASP A 1 84 ? -7.083 -6.849 4.348 1.00 93.12 84 ASP A O 1
ATOM 664 N N . ARG A 1 85 ? -8.275 -5.927 2.689 1.00 91.88 85 ARG A N 1
ATOM 665 C CA . ARG A 1 85 ? -7.896 -4.538 3.004 1.00 91.88 85 ARG A CA 1
ATOM 666 C C . ARG A 1 85 ? -8.413 -4.102 4.373 1.00 91.88 85 ARG A C 1
ATOM 668 O O . ARG A 1 85 ? -7.690 -3.440 5.116 1.00 91.88 85 ARG A O 1
ATOM 675 N N . ASP A 1 86 ? -9.645 -4.479 4.721 1.00 89.00 86 ASP A N 1
ATOM 676 C CA . ASP A 1 86 ? -10.221 -4.224 6.047 1.00 89.00 86 ASP A CA 1
ATOM 677 C C . ASP A 1 86 ? -9.407 -4.934 7.135 1.00 89.00 86 ASP A C 1
ATOM 679 O O . ASP A 1 86 ? -9.035 -4.320 8.135 1.00 89.00 86 ASP A O 1
ATOM 683 N N . LEU A 1 87 ? -9.071 -6.209 6.923 1.00 91.12 87 LEU A N 1
ATOM 684 C CA . LEU A 1 87 ? -8.238 -6.981 7.842 1.00 91.12 87 LEU A CA 1
ATOM 685 C C . LEU A 1 87 ? -6.822 -6.398 7.963 1.00 91.12 87 LEU A C 1
ATOM 687 O O . LEU A 1 87 ? -6.293 -6.277 9.072 1.00 91.12 87 LEU A O 1
ATOM 691 N N . TRP A 1 88 ? -6.222 -5.986 6.848 1.00 93.69 88 TRP A N 1
ATOM 692 C CA . TRP A 1 88 ? -4.912 -5.347 6.817 1.00 93.69 88 TRP A CA 1
ATOM 693 C C . TRP A 1 88 ? -4.913 -4.041 7.619 1.00 93.69 88 TRP A C 1
ATOM 695 O O . TRP A 1 88 ? -4.083 -3.871 8.508 1.00 93.69 88 TRP A O 1
ATOM 705 N N . LEU A 1 89 ? -5.895 -3.156 7.404 1.00 90.94 89 LEU A N 1
ATOM 706 C CA . LEU A 1 89 ? -6.022 -1.911 8.171 1.00 90.94 89 LEU A CA 1
ATOM 707 C C . LEU A 1 89 ? -6.231 -2.183 9.665 1.00 90.94 89 LEU A C 1
ATOM 709 O O . LEU A 1 89 ? -5.567 -1.561 10.494 1.00 90.94 89 LEU A O 1
ATOM 713 N N . LYS A 1 90 ? -7.097 -3.143 10.025 1.00 89.50 90 LYS A N 1
ATOM 714 C CA . LYS A 1 90 ? -7.320 -3.542 11.428 1.00 89.50 90 LYS A CA 1
ATOM 715 C C . LYS A 1 90 ? -6.024 -3.992 12.092 1.00 89.50 90 LYS A C 1
ATOM 717 O O . LYS A 1 90 ? -5.697 -3.523 13.177 1.00 89.50 90 LYS A O 1
ATOM 722 N N . THR A 1 91 ? -5.295 -4.899 11.450 1.00 90.12 91 THR A N 1
AT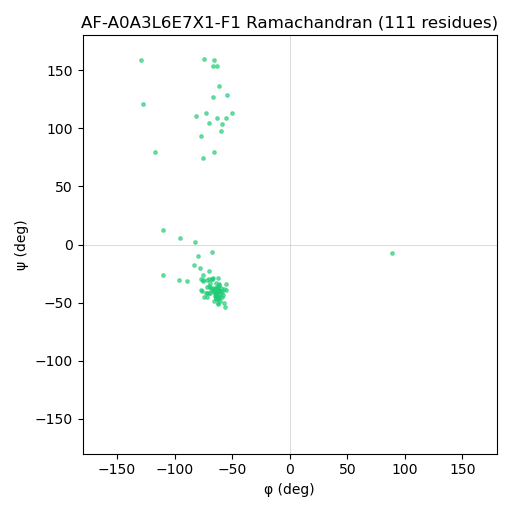OM 723 C CA . THR A 1 91 ? -4.060 -5.478 11.999 1.00 90.12 91 THR A CA 1
ATOM 724 C C . THR A 1 91 ? -2.924 -4.460 12.065 1.00 90.12 91 THR A C 1
ATOM 726 O O . THR A 1 91 ? -2.241 -4.373 13.087 1.00 90.12 91 THR A O 1
ATOM 729 N N . PHE A 1 92 ? -2.762 -3.638 11.027 1.00 90.75 92 PHE A N 1
ATOM 730 C CA . PHE A 1 92 ? -1.770 -2.570 10.987 1.00 90.75 92 PHE A CA 1
ATOM 731 C C . PHE A 1 92 ? -2.018 -1.530 12.087 1.00 90.75 92 PHE A C 1
ATOM 733 O O . PHE A 1 92 ? -1.126 -1.232 12.885 1.00 90.75 92 PHE A O 1
ATOM 740 N N . LEU A 1 93 ? -3.246 -1.020 12.196 1.00 88.25 93 LEU A N 1
ATOM 741 C CA . LEU A 1 93 ? -3.595 -0.016 13.200 1.00 88.25 93 LEU A CA 1
ATOM 742 C C . LEU A 1 93 ? -3.592 -0.592 14.619 1.00 88.25 93 LEU A C 1
ATOM 744 O O . LEU A 1 93 ? -3.127 0.072 15.539 1.00 88.25 93 LEU A O 1
ATOM 748 N N . ALA A 1 94 ? -4.014 -1.840 14.825 1.00 85.94 94 ALA A N 1
ATOM 749 C CA . ALA A 1 94 ? -3.897 -2.479 16.135 1.00 85.94 94 ALA A CA 1
ATOM 750 C C . ALA A 1 94 ? -2.436 -2.568 16.604 1.00 85.94 94 ALA A C 1
ATOM 752 O O . ALA A 1 94 ? -2.148 -2.367 17.781 1.00 85.94 94 ALA A O 1
ATOM 753 N N . LYS A 1 95 ? -1.503 -2.818 15.680 1.00 82.81 95 LYS A N 1
ATOM 754 C CA . LYS A 1 95 ? -0.075 -2.921 15.988 1.00 82.81 95 LYS A CA 1
ATOM 755 C C . LYS A 1 95 ? 0.595 -1.563 16.202 1.00 82.81 95 LYS A C 1
ATOM 757 O O . LYS A 1 95 ? 1.458 -1.451 17.064 1.00 82.81 95 LYS A O 1
ATOM 762 N N . HIS A 1 96 ? 0.231 -0.554 15.415 1.00 78.19 96 HIS A N 1
ATOM 763 C CA . HIS A 1 96 ? 0.975 0.708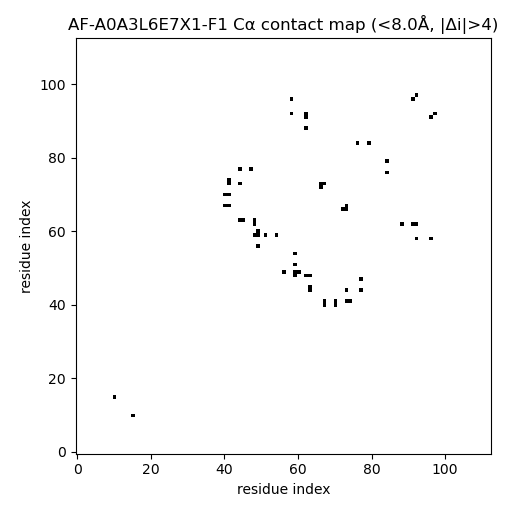 15.357 1.00 78.19 96 HIS A CA 1
ATOM 764 C C . HIS A 1 96 ? 0.230 1.903 15.965 1.00 78.19 96 HIS A C 1
ATOM 766 O O . HIS A 1 96 ? 0.864 2.826 16.463 1.00 78.19 96 HIS A O 1
ATOM 772 N N . TYR A 1 97 ? -1.102 1.886 15.987 1.00 66.06 97 TYR A N 1
ATOM 773 C CA . TYR A 1 97 ? -1.930 3.012 16.424 1.00 66.06 97 TYR A CA 1
ATOM 774 C C . TYR A 1 97 ? -2.380 2.908 17.891 1.00 66.06 97 TYR A C 1
ATOM 776 O O . TYR A 1 97 ? -2.472 3.930 18.567 1.00 66.06 97 TYR A O 1
ATOM 784 N N . HIS A 1 98 ? -2.561 1.698 18.440 1.00 59.28 98 HIS A N 1
ATOM 785 C CA . HIS A 1 98 ? -2.778 1.523 19.889 1.00 59.28 98 HIS A CA 1
ATOM 786 C C . HIS A 1 98 ? -1.580 2.015 20.720 1.00 59.28 98 HIS A C 1
ATOM 788 O O . HIS A 1 98 ? -1.768 2.598 21.783 1.00 59.28 98 HIS A O 1
ATOM 794 N N . ILE A 1 99 ? -0.359 1.851 20.200 1.00 52.59 99 ILE A N 1
ATOM 795 C CA . ILE A 1 99 ? 0.872 2.367 20.818 1.00 52.59 99 ILE A CA 1
ATOM 796 C C . ILE A 1 99 ? 0.916 3.903 20.741 1.00 52.59 99 ILE A C 1
ATOM 798 O O . ILE A 1 99 ? 1.402 4.559 21.656 1.00 52.59 99 ILE A O 1
ATOM 802 N N . LEU A 1 100 ? 0.369 4.500 19.677 1.00 48.59 100 LEU A N 1
ATOM 803 C CA . LEU A 1 100 ? 0.330 5.954 19.509 1.00 48.59 100 LEU A CA 1
ATOM 804 C C . LEU A 1 100 ? -0.752 6.631 20.351 1.00 48.59 100 LEU A C 1
ATOM 806 O O . LEU A 1 100 ? -0.527 7.757 20.774 1.00 48.59 100 LEU A O 1
ATOM 810 N N . PHE A 1 101 ? -1.883 5.989 20.660 1.00 45.28 101 PHE A N 1
ATOM 811 C CA . PHE A 1 101 ? -2.824 6.530 21.655 1.00 45.28 101 PHE A CA 1
ATOM 812 C C . PHE A 1 101 ? -2.191 6.585 23.058 1.00 45.28 101 PHE A C 1
ATOM 814 O O . PHE A 1 101 ? -2.377 7.559 23.781 1.00 45.28 101 PHE A O 1
ATOM 821 N N . ASP A 1 102 ? -1.377 5.588 23.408 1.00 46.62 102 ASP A N 1
ATOM 822 C CA . ASP A 1 102 ? -0.660 5.538 24.687 1.00 46.62 102 ASP A CA 1
ATOM 823 C C . ASP A 1 102 ? 0.498 6.563 24.743 1.00 46.62 102 ASP A C 1
ATOM 825 O O . ASP A 1 102 ? 0.622 7.357 25.679 1.00 46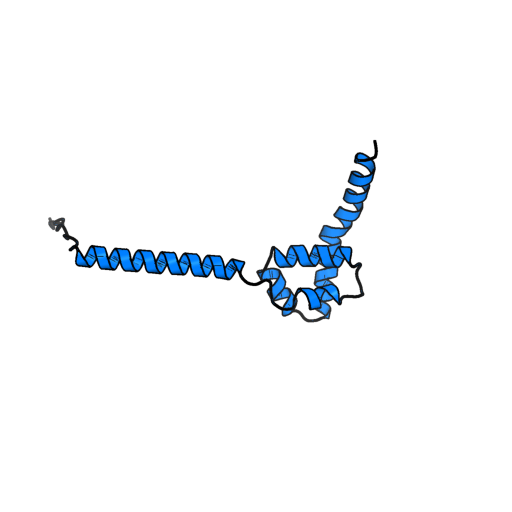.62 102 ASP A O 1
ATOM 829 N N . LEU A 1 103 ? 1.299 6.656 23.674 1.00 49.47 103 LEU A N 1
ATOM 830 C CA . LEU A 1 103 ? 2.413 7.609 23.586 1.00 49.47 103 LEU A CA 1
ATOM 831 C C . LEU A 1 103 ? 1.976 9.060 23.335 1.00 49.47 103 LEU A C 1
ATOM 833 O O . LEU A 1 103 ? 2.658 9.977 23.795 1.00 49.47 103 LEU A O 1
ATOM 837 N N . SER A 1 104 ? 0.861 9.307 22.639 1.00 50.88 104 SER A N 1
ATOM 838 C CA . SER A 1 104 ? 0.295 10.659 22.487 1.00 50.88 104 SER A CA 1
ATOM 839 C C . SER A 1 104 ? -0.286 11.175 23.804 1.00 50.88 104 SER A C 1
ATOM 841 O O . SER A 1 104 ? -0.087 12.344 24.124 1.00 50.88 104 SER A O 1
ATOM 843 N N . CYS A 1 105 ? -0.882 10.309 24.635 1.00 46.16 105 CYS A N 1
ATOM 844 C CA . CYS A 1 105 ? -1.206 10.647 26.022 1.00 46.16 105 CYS A CA 1
ATOM 845 C C . CYS A 1 105 ? 0.056 10.972 26.837 1.00 46.16 105 CYS A C 1
ATOM 847 O O . CYS A 1 105 ? 0.089 11.990 27.523 1.00 46.16 105 CYS A O 1
ATOM 849 N N . LEU A 1 106 ? 1.121 10.172 26.734 1.00 46.31 106 LEU A N 1
ATOM 850 C CA . LEU A 1 106 ? 2.373 10.425 27.463 1.00 46.31 106 LEU A CA 1
ATOM 851 C C . LEU A 1 106 ? 3.093 11.704 27.011 1.00 46.31 106 LEU A C 1
ATOM 853 O O . LEU A 1 106 ? 3.608 12.438 27.849 1.00 46.31 106 LEU A O 1
ATOM 857 N N . SER A 1 107 ? 3.095 12.022 25.716 1.00 49.38 107 SER A N 1
ATOM 858 C CA . SER A 1 107 ? 3.681 13.269 25.202 1.00 49.38 107 SER A CA 1
ATOM 859 C C . SER A 1 107 ? 2.806 14.495 25.488 1.00 49.38 107 SER A C 1
ATOM 861 O O . SER A 1 107 ? 3.345 15.560 25.778 1.00 49.38 107 SER A O 1
ATOM 863 N N . PHE A 1 108 ? 1.476 14.352 25.536 1.00 46.53 108 PHE A N 1
ATOM 864 C CA . PHE A 1 108 ? 0.581 15.417 26.005 1.00 46.53 108 PHE A CA 1
ATOM 865 C C . PHE A 1 108 ? 0.691 15.662 27.522 1.00 46.53 108 PHE A C 1
ATOM 867 O O . PHE A 1 108 ? 0.516 16.793 27.971 1.00 46.53 108 PHE A O 1
ATOM 874 N N . ILE A 1 109 ? 1.025 14.636 28.316 1.00 50.75 109 ILE A N 1
ATOM 875 C CA . ILE A 1 109 ? 1.306 14.763 29.757 1.00 50.75 109 ILE A CA 1
ATOM 876 C C . ILE A 1 109 ? 2.703 15.359 30.004 1.00 50.75 109 ILE A C 1
ATOM 878 O O . ILE A 1 109 ? 2.853 16.210 30.877 1.00 50.75 109 ILE A O 1
ATOM 882 N N . LEU A 1 110 ? 3.721 14.969 29.229 1.00 50.41 110 LEU A N 1
ATOM 883 C CA . LEU A 1 110 ? 5.100 15.446 29.407 1.00 50.41 110 LEU A CA 1
ATOM 884 C C . LEU A 1 110 ? 5.357 16.860 28.861 1.00 50.41 110 LEU A C 1
ATOM 886 O O . LEU A 1 110 ? 6.304 17.495 29.308 1.00 50.41 110 LEU A O 1
ATOM 890 N N . PHE A 1 111 ? 4.533 17.380 27.943 1.00 50.34 111 PHE A N 1
ATOM 891 C CA . PHE A 1 111 ? 4.668 18.752 27.418 1.00 50.34 111 PHE A CA 1
ATOM 892 C C . PHE A 1 111 ? 3.781 19.785 28.145 1.00 50.34 111 PHE A C 1
ATOM 894 O O . PHE A 1 111 ? 3.704 20.942 27.734 1.00 50.34 111 PHE A O 1
ATOM 901 N N . LYS A 1 112 ? 3.086 19.376 29.217 1.00 48.22 112 LYS A N 1
ATOM 902 C CA . LYS A 1 112 ? 2.243 20.250 30.052 1.00 48.22 112 LYS A CA 1
ATOM 903 C C . LYS A 1 112 ? 2.790 20.523 31.462 1.00 48.22 112 LYS A C 1
ATOM 905 O O . LYS A 1 112 ? 2.045 21.069 32.274 1.00 48.22 112 LYS A O 1
ATOM 910 N N . ASN A 1 113 ? 4.051 20.183 31.735 1.00 40.00 113 ASN A N 1
ATOM 911 C CA . ASN A 1 113 ? 4.769 20.581 32.954 1.00 40.00 113 ASN A CA 1
ATOM 912 C C . ASN A 1 113 ? 5.934 21.508 32.621 1.00 40.00 113 ASN A C 1
ATOM 914 O O . ASN A 1 113 ? 6.738 21.127 31.743 1.00 40.00 113 ASN A O 1
#

Foldseek 3Di:
DDPPPPPPPPQDVVNVVVVVVVVVVVVVVVVVVVCVVVPDQPPCLLVLQCPPPPDDNVLSVVVSVVCSVPVVVSVVLVVDDPVVVVVVSVVVCVVPVVVVVVVVVVVVVVVPD